Protein AF-A0A7G9S8Y4-F1 (afdb_monomer)

Nearest PDB structures (foldseek):
  5hsm-assembly1_A-2  TM=6.496E-01  e=3.254E-02  Mycobacterium tuberculosis H37Rv
  5aiq-assembly2_B  TM=4.759E-01  e=1.270E-02  Neisseria meningitidis serogroup B
  1lnw-assembly2_C  TM=5.852E-01  e=6.817E-02  Pseudomonas aeruginosa
  4qvg-assembly1_A  TM=6.442E-01  e=8.921E-02  Streptosporangium sibiricum
  2fxa-assembly3_D  TM=5.786E-01  e=2.102E+00  Bacillus subtilis

Mean predicted aligned error: 9.46 Å

Secondary structure (DSSP, 8-state):
-HHHHHTSEEEHHHHHHHHT--HHHHHHHHHHHHHTTSEEEETTEEEE--SSHHHHHHHHHHHHHHHH-HHHHHHHHHHHHTHHHHHHHHHHHTSS----

Structure (mmCIF, N/CA/C/O backbone):
data_AF-A0A7G9S8Y4-F1
#
_entry.id   AF-A0A7G9S8Y4-F1
#
loop_
_atom_site.group_PDB
_atom_site.id
_atom_site.type_symbol
_atom_site.label_atom_id
_atom_site.label_alt_id
_atom_site.label_comp_id
_atom_site.label_asym_id
_atom_site.label_entity_id
_atom_site.label_seq_id
_atom_site.pdbx_PDB_ins_code
_atom_site.Cartn_x
_atom_site.Cartn_y
_atom_site.Cartn_z
_atom_site.occupancy
_atom_site.B_iso_or_equiv
_atom_site.auth_seq_id
_atom_site.auth_comp_id
_atom_site.auth_asym_id
_atom_site.auth_atom_id
_atom_site.pdbx_PDB_model_num
ATOM 1 N N . MET A 1 1 ? -6.407 -1.390 -3.323 1.00 63.84 1 MET A N 1
ATOM 2 C CA . MET A 1 1 ? -7.172 -2.201 -4.300 1.00 63.84 1 MET A CA 1
ATOM 3 C C . MET A 1 1 ? -6.635 -2.140 -5.718 1.00 63.84 1 MET A C 1
ATOM 5 O O . MET A 1 1 ? -6.848 -3.091 -6.450 1.00 63.84 1 MET A O 1
ATOM 9 N N . THR A 1 2 ? -5.930 -1.081 -6.120 1.00 76.38 2 THR A N 1
ATOM 10 C CA . THR A 1 2 ? -5.422 -0.914 -7.492 1.00 76.38 2 THR A CA 1
ATOM 11 C C . THR A 1 2 ? -4.568 -2.089 -7.981 1.00 76.38 2 THR A C 1
ATOM 13 O O . THR A 1 2 ? -4.850 -2.607 -9.053 1.00 76.38 2 THR A O 1
ATOM 16 N N . LEU A 1 3 ? -3.615 -2.571 -7.171 1.00 81.38 3 LEU A N 1
ATOM 17 C CA . LEU A 1 3 ? -2.772 -3.731 -7.507 1.00 81.38 3 LEU A CA 1
ATOM 18 C C . LEU A 1 3 ? -3.568 -5.043 -7.596 1.00 81.38 3 LEU A C 1
ATOM 20 O O . LEU A 1 3 ? -3.488 -5.741 -8.598 1.00 81.38 3 LEU A O 1
ATOM 24 N N . LYS A 1 4 ? -4.412 -5.340 -6.597 1.00 85.19 4 LYS A N 1
ATOM 25 C CA . LYS A 1 4 ? -5.298 -6.521 -6.609 1.00 85.19 4 LYS A CA 1
ATOM 26 C C . LYS A 1 4 ? -6.233 -6.529 -7.829 1.00 85.19 4 LYS A C 1
ATOM 28 O O . LYS A 1 4 ? -6.426 -7.565 -8.447 1.00 85.19 4 LYS A O 1
ATOM 33 N N . ARG A 1 5 ? -6.792 -5.370 -8.198 1.00 81.69 5 ARG A N 1
ATOM 34 C CA . ARG A 1 5 ? -7.705 -5.218 -9.348 1.00 81.69 5 ARG A CA 1
ATOM 35 C C . 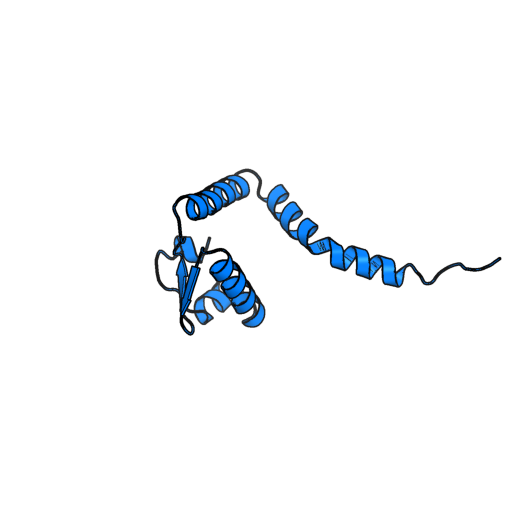ARG A 1 5 ? -6.998 -5.213 -10.698 1.00 81.69 5 ARG A C 1
ATOM 37 O O . ARG A 1 5 ? -7.642 -5.513 -11.692 1.00 81.69 5 ARG A O 1
ATOM 44 N N . ALA A 1 6 ? -5.713 -4.861 -10.743 1.00 76.62 6 ALA A N 1
ATOM 45 C CA . ALA A 1 6 ? -4.920 -4.974 -11.962 1.00 76.62 6 ALA A CA 1
ATOM 46 C C . ALA A 1 6 ? -4.726 -6.442 -12.379 1.00 76.62 6 ALA A C 1
ATOM 48 O O . ALA A 1 6 ? -4.498 -6.702 -13.553 1.00 76.62 6 ALA A O 1
ATOM 49 N N . GLY A 1 7 ? -4.843 -7.393 -11.439 1.00 71.38 7 GLY A N 1
ATOM 50 C CA . GLY A 1 7 ? -4.806 -8.830 -11.727 1.00 71.38 7 GLY A CA 1
ATOM 51 C C . GLY A 1 7 ? -3.451 -9.344 -12.227 1.00 71.38 7 GLY A C 1
ATOM 52 O O . GLY A 1 7 ? -3.375 -10.473 -12.696 1.00 71.38 7 GLY A O 1
ATOM 53 N N . GLY A 1 8 ? -2.393 -8.531 -12.137 1.00 84.06 8 GLY A N 1
ATOM 54 C CA . GLY A 1 8 ? -1.073 -8.838 -12.679 1.00 84.06 8 GLY A CA 1
ATOM 55 C C . GLY A 1 8 ? -0.027 -7.773 -12.346 1.00 84.06 8 GLY A C 1
ATOM 56 O O . GLY A 1 8 ? -0.211 -6.965 -11.432 1.00 84.06 8 GLY A O 1
ATOM 57 N N . ALA A 1 9 ? 1.074 -7.798 -13.096 1.00 90.69 9 ALA A N 1
ATOM 58 C CA . ALA A 1 9 ? 2.190 -6.866 -12.970 1.00 90.69 9 ALA A CA 1
ATOM 59 C C . ALA A 1 9 ? 1.783 -5.416 -13.267 1.00 90.69 9 ALA A C 1
ATOM 61 O O . ALA A 1 9 ? 1.095 -5.132 -14.247 1.00 90.69 9 ALA A O 1
ATOM 62 N N . CYS A 1 10 ? 2.226 -4.491 -12.418 1.00 93.19 10 CYS A N 1
ATOM 63 C CA . CYS A 1 10 ? 1.963 -3.064 -12.546 1.00 93.19 10 CYS A CA 1
ATOM 64 C C . CYS A 1 10 ? 3.258 -2.278 -12.329 1.00 93.19 10 CYS A C 1
ATOM 66 O O . CYS A 1 10 ? 3.930 -2.472 -11.316 1.00 93.19 10 CYS A O 1
ATOM 68 N N . SER A 1 11 ? 3.604 -1.389 -13.262 1.00 94.94 11 SER A N 1
ATOM 69 C CA . SER A 1 11 ? 4.802 -0.562 -13.122 1.00 94.94 11 SER A CA 1
ATOM 70 C C . SER A 1 11 ? 4.609 0.544 -12.083 1.00 94.94 11 SER A C 1
ATOM 72 O O . SER A 1 11 ? 3.499 1.050 -11.888 1.00 94.94 11 SER A O 1
ATOM 74 N N . HIS A 1 12 ? 5.694 0.974 -11.440 1.00 94.94 12 HIS A N 1
ATOM 75 C CA . HIS A 1 12 ? 5.662 2.081 -10.477 1.00 94.94 12 HIS A CA 1
ATOM 76 C C . HIS A 1 12 ? 5.164 3.372 -11.119 1.00 94.94 12 HIS A C 1
ATOM 78 O O . HIS A 1 12 ? 4.334 4.058 -10.529 1.00 94.94 12 HIS A O 1
ATOM 84 N N . ALA A 1 13 ? 5.576 3.652 -12.358 1.00 94.81 13 ALA A N 1
ATOM 85 C CA . ALA A 1 13 ? 5.083 4.794 -13.126 1.00 94.81 13 ALA A CA 1
ATOM 86 C C . ALA A 1 13 ? 3.551 4.770 -13.274 1.00 94.81 13 ALA A C 1
ATOM 88 O O . ALA A 1 13 ? 2.883 5.778 -13.047 1.00 94.81 13 ALA A O 1
ATOM 89 N N . ASN A 1 14 ? 2.974 3.600 -13.567 1.00 93.88 14 ASN A N 1
ATOM 90 C CA . ASN A 1 14 ? 1.524 3.445 -13.664 1.00 93.88 14 ASN A CA 1
ATOM 91 C C . ASN A 1 14 ? 0.835 3.650 -12.304 1.00 93.88 14 ASN A C 1
ATOM 93 O O . ASN A 1 14 ? -0.252 4.226 -12.236 1.00 93.88 14 ASN A O 1
ATOM 97 N N . LEU A 1 15 ? 1.462 3.210 -11.209 1.00 93.88 15 LEU A N 1
ATOM 98 C CA . LEU A 1 15 ? 0.954 3.442 -9.854 1.00 93.88 15 LEU A CA 1
ATOM 99 C C . LEU A 1 15 ? 0.990 4.926 -9.476 1.00 93.88 15 LEU A C 1
ATOM 101 O O . LEU A 1 15 ? -0.006 5.430 -8.962 1.00 93.88 15 LEU A O 1
ATOM 105 N N . ILE A 1 16 ? 2.090 5.622 -9.763 1.00 95.31 16 ILE A N 1
ATOM 106 C CA . ILE A 1 16 ? 2.260 7.070 -9.567 1.00 95.31 16 ILE A CA 1
ATOM 107 C C . ILE A 1 16 ? 1.144 7.827 -10.286 1.00 95.31 16 ILE A C 1
ATOM 109 O O . ILE A 1 16 ? 0.422 8.611 -9.667 1.00 95.31 16 ILE A O 1
ATOM 113 N N . GLU A 1 17 ? 0.938 7.525 -11.568 1.00 94.56 17 GLU A N 1
ATOM 114 C CA . GLU A 1 17 ? -0.078 8.172 -12.393 1.00 94.56 17 GLU A CA 1
ATOM 115 C C . GLU A 1 17 ? -1.500 7.896 -11.878 1.00 94.56 17 GLU A C 1
ATOM 117 O O . GLU A 1 17 ? -2.273 8.823 -11.619 1.00 94.56 17 GLU A O 1
ATOM 122 N N . ARG A 1 18 ? -1.853 6.622 -11.662 1.00 92.12 18 ARG A N 1
ATOM 123 C CA . ARG A 1 18 ? -3.217 6.225 -11.265 1.00 92.12 18 ARG A CA 1
ATOM 124 C C . ARG A 1 18 ? -3.587 6.664 -9.859 1.00 92.12 18 ARG A C 1
ATOM 126 O O . ARG A 1 18 ? -4.759 6.928 -9.596 1.00 92.12 18 ARG A O 1
ATOM 133 N N . LEU A 1 19 ? -2.620 6.685 -8.944 1.00 92.12 19 LEU A N 1
ATOM 134 C CA . LEU A 1 19 ? -2.839 7.106 -7.562 1.00 92.12 19 LEU A CA 1
ATOM 135 C C . LEU A 1 19 ? -2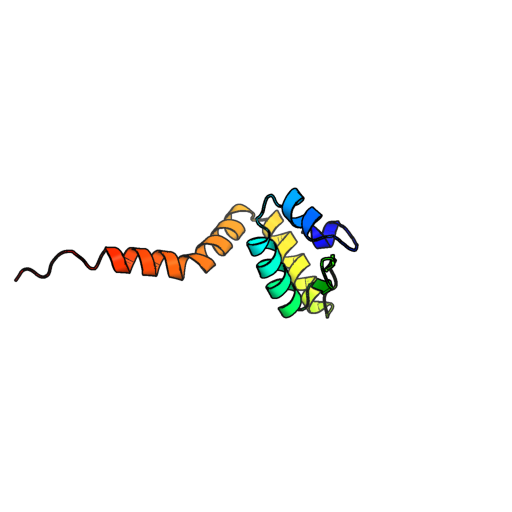.656 8.615 -7.382 1.00 92.12 19 LEU A C 1
ATOM 137 O O . LEU A 1 19 ? -3.027 9.126 -6.327 1.00 92.12 19 LEU A O 1
ATOM 141 N N . ARG A 1 20 ? -2.114 9.317 -8.390 1.00 95.25 20 ARG A N 1
ATOM 142 C CA . ARG A 1 20 ? -1.700 10.727 -8.305 1.00 95.25 20 ARG A CA 1
ATOM 143 C C . ARG A 1 20 ? -0.823 10.979 -7.074 1.00 95.25 20 ARG A C 1
ATOM 145 O O . ARG A 1 20 ? -0.999 11.963 -6.359 1.00 95.25 20 ARG A O 1
ATOM 152 N N . ALA A 1 21 ? 0.079 10.040 -6.808 1.00 91.75 21 ALA A N 1
ATOM 153 C CA . ALA A 1 21 ? 0.979 10.047 -5.662 1.00 91.75 21 ALA A CA 1
ATOM 154 C C . ALA A 1 21 ? 2.416 10.266 -6.137 1.00 91.75 21 ALA A C 1
ATOM 156 O O . ALA A 1 21 ? 2.749 9.918 -7.264 1.00 91.75 21 ALA A O 1
ATOM 157 N N . SER A 1 22 ? 3.275 10.827 -5.286 1.00 95.25 22 SER A N 1
ATOM 158 C CA . SER A 1 22 ? 4.693 10.960 -5.621 1.00 95.25 22 SER A CA 1
ATOM 159 C C . SER A 1 22 ? 5.393 9.602 -5.634 1.00 95.25 22 SER A C 1
ATOM 161 O O . SER A 1 22 ? 4.971 8.664 -4.953 1.00 95.25 22 SER A O 1
ATOM 163 N N . GLU A 1 23 ? 6.509 9.525 -6.356 1.00 94.25 23 GLU A N 1
ATOM 164 C CA . GLU A 1 23 ? 7.382 8.349 -6.387 1.00 94.25 23 GLU A CA 1
ATOM 165 C C . GLU A 1 23 ? 7.771 7.887 -4.980 1.00 94.25 23 GLU A C 1
ATOM 167 O O . GLU A 1 23 ? 7.604 6.720 -4.644 1.00 94.25 23 GLU A O 1
ATOM 172 N N . HIS A 1 24 ? 8.170 8.820 -4.111 1.00 94.25 24 HIS A N 1
ATOM 173 C CA . HIS A 1 24 ? 8.517 8.507 -2.727 1.00 94.25 24 HIS A CA 1
ATOM 174 C C . HIS A 1 24 ? 7.359 7.851 -1.956 1.00 94.25 24 HIS A C 1
ATOM 176 O O . HIS A 1 24 ? 7.561 6.869 -1.243 1.00 94.25 24 HIS A O 1
ATOM 182 N N . VAL A 1 25 ? 6.130 8.362 -2.108 1.00 93.06 25 VAL A N 1
ATOM 1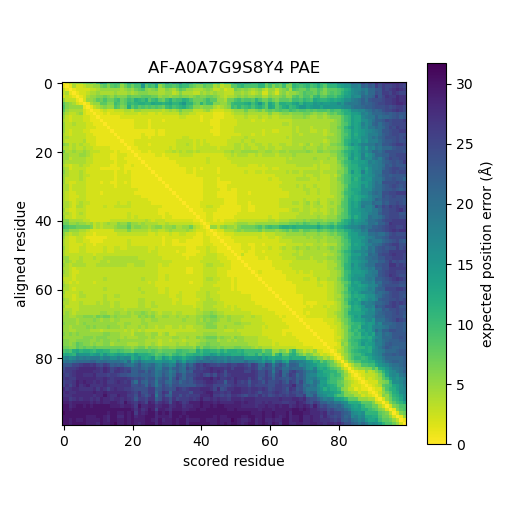83 C CA . VAL A 1 25 ? 4.947 7.786 -1.447 1.00 93.06 25 VAL A CA 1
ATOM 184 C C . VAL A 1 25 ? 4.652 6.385 -1.984 1.00 93.06 25 VAL A C 1
ATOM 186 O O . VAL A 1 25 ? 4.347 5.485 -1.200 1.00 93.06 25 VAL A O 1
ATOM 189 N N . VAL A 1 26 ? 4.765 6.181 -3.300 1.00 94.56 26 VAL A N 1
ATOM 190 C CA . VAL A 1 26 ? 4.564 4.867 -3.929 1.00 94.56 26 VAL A CA 1
ATOM 191 C C . VAL A 1 26 ? 5.630 3.871 -3.472 1.00 94.56 26 VAL A C 1
ATOM 193 O O . VAL A 1 26 ? 5.270 2.777 -3.040 1.00 94.56 26 VAL A O 1
ATOM 196 N N . GLY A 1 27 ? 6.908 4.255 -3.467 1.00 94.62 27 GLY A N 1
ATOM 197 C CA . GLY A 1 27 ? 8.014 3.410 -3.011 1.00 94.62 27 GLY A CA 1
ATOM 198 C C . GLY A 1 27 ? 7.840 2.953 -1.562 1.00 94.62 27 GLY A C 1
ATOM 199 O O . GLY A 1 27 ? 7.820 1.755 -1.286 1.00 94.62 27 GLY A O 1
ATOM 200 N N . ARG A 1 28 ? 7.570 3.885 -0.637 1.00 94.44 28 ARG A N 1
ATOM 201 C CA . ARG A 1 28 ? 7.327 3.562 0.785 1.00 94.44 28 ARG A CA 1
ATOM 202 C C . ARG A 1 28 ? 6.118 2.650 0.991 1.00 94.44 28 ARG A C 1
ATOM 204 O O . ARG A 1 28 ? 6.130 1.775 1.863 1.00 94.44 28 ARG A O 1
ATOM 211 N N . ALA A 1 29 ? 5.062 2.842 0.202 1.00 92.69 29 ALA A N 1
ATOM 212 C CA . ALA A 1 29 ? 3.895 1.972 0.246 1.00 92.69 29 ALA A CA 1
ATOM 213 C C . ALA A 1 29 ? 4.230 0.556 -0.249 1.00 92.69 29 ALA A C 1
ATOM 215 O O . ALA A 1 29 ? 3.828 -0.416 0.391 1.00 92.69 29 ALA A O 1
ATOM 216 N N . LEU A 1 30 ? 4.982 0.425 -1.345 1.00 95.31 30 LEU A N 1
ATOM 217 C CA . LEU A 1 30 ? 5.404 -0.867 -1.889 1.00 95.31 30 LEU A CA 1
ATOM 218 C C . LEU A 1 30 ? 6.358 -1.608 -0.948 1.00 95.31 30 LEU A C 1
ATOM 220 O O . LEU A 1 30 ? 6.164 -2.802 -0.737 1.00 95.31 30 LEU A O 1
ATOM 224 N N . GLU A 1 31 ? 7.306 -0.917 -0.312 1.00 95.19 31 GLU A N 1
ATOM 225 C CA . GLU A 1 31 ? 8.153 -1.480 0.751 1.00 95.19 31 GLU A CA 1
ATOM 226 C C . GLU A 1 31 ? 7.302 -2.066 1.884 1.00 95.19 31 GLU A C 1
ATOM 228 O O . GLU A 1 31 ? 7.461 -3.226 2.261 1.00 95.19 31 GLU A O 1
ATOM 233 N N . SER A 1 32 ? 6.341 -1.283 2.387 1.00 93.94 32 SER A N 1
ATOM 234 C CA . SER A 1 32 ? 5.471 -1.696 3.494 1.00 93.94 32 SER A CA 1
ATOM 235 C C . SER A 1 32 ? 4.592 -2.893 3.117 1.00 93.94 32 SER A C 1
ATOM 237 O O . SER A 1 32 ? 4.420 -3.821 3.906 1.00 93.94 32 SER A O 1
ATOM 239 N N . LEU A 1 33 ? 4.042 -2.898 1.900 1.00 94.25 33 LEU A N 1
ATOM 240 C CA . LEU A 1 33 ? 3.220 -3.999 1.394 1.00 94.25 33 LEU A CA 1
ATOM 241 C C . LEU A 1 33 ? 4.047 -5.261 1.124 1.00 94.25 33 LEU A C 1
ATOM 243 O O . LEU A 1 33 ? 3.551 -6.365 1.343 1.00 94.25 33 LEU A O 1
ATOM 247 N N . THR A 1 34 ? 5.297 -5.110 0.689 1.00 95.81 34 THR A N 1
ATOM 248 C CA . THR A 1 34 ? 6.230 -6.227 0.496 1.00 95.81 34 THR A CA 1
ATOM 249 C C . THR A 1 34 ? 6.605 -6.841 1.842 1.00 95.81 34 THR A C 1
ATOM 251 O O . THR A 1 34 ? 6.480 -8.050 2.020 1.00 95.81 34 THR A O 1
ATOM 254 N N . ALA A 1 35 ? 6.948 -6.015 2.836 1.00 95.75 35 ALA A N 1
ATOM 255 C CA . ALA A 1 35 ? 7.233 -6.465 4.199 1.00 95.75 35 ALA A CA 1
ATOM 256 C C . ALA A 1 35 ? 6.026 -7.156 4.862 1.00 95.75 35 ALA A C 1
ATOM 258 O O . ALA A 1 35 ? 6.188 -8.125 5.600 1.00 95.75 35 ALA A O 1
ATOM 259 N N . ALA A 1 36 ? 4.805 -6.704 4.561 1.00 94.00 36 ALA A N 1
ATOM 260 C CA . ALA A 1 36 ? 3.568 -7.349 5.003 1.00 94.00 36 ALA A CA 1
ATOM 261 C C . ALA A 1 36 ? 3.234 -8.648 4.238 1.00 94.00 36 ALA A C 1
ATOM 263 O O . ALA A 1 36 ? 2.226 -9.293 4.535 1.00 94.00 36 ALA A O 1
ATOM 264 N N . GLY A 1 37 ? 4.038 -9.027 3.239 1.00 95.88 37 GLY A N 1
ATOM 265 C CA . GLY A 1 37 ? 3.824 -10.214 2.417 1.00 95.88 37 GLY A CA 1
ATOM 266 C C . GLY A 1 37 ? 2.614 -10.104 1.492 1.00 95.88 37 GLY A C 1
ATOM 267 O O . GLY A 1 37 ? 1.960 -11.107 1.239 1.00 95.88 37 GLY A O 1
ATOM 268 N N . LEU A 1 38 ? 2.260 -8.902 1.034 1.00 94.88 38 LEU A N 1
ATOM 269 C CA . LEU A 1 38 ? 1.104 -8.660 0.159 1.00 9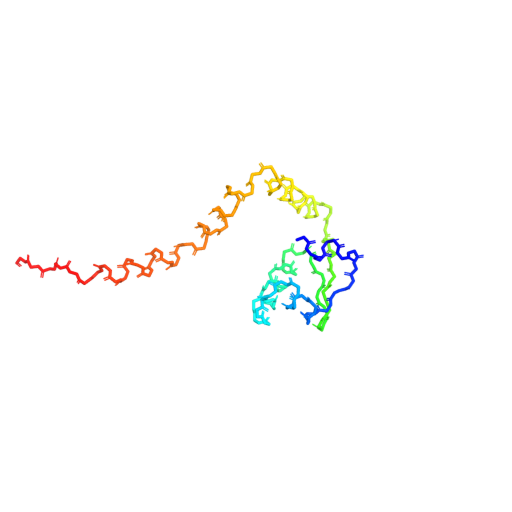4.88 38 LEU A CA 1
ATOM 270 C C . LEU A 1 38 ? 1.473 -8.457 -1.307 1.00 94.88 38 LEU A C 1
ATOM 272 O O . LEU A 1 38 ? 0.637 -8.649 -2.194 1.00 94.88 38 LEU A O 1
ATOM 276 N N . VAL A 1 39 ? 2.693 -8.003 -1.553 1.00 95.81 39 VAL A N 1
ATOM 277 C CA . VAL A 1 39 ? 3.178 -7.607 -2.868 1.00 95.81 39 VAL A CA 1
ATOM 278 C C . VAL A 1 39 ? 4.553 -8.222 -3.077 1.00 95.81 39 VAL A C 1
ATOM 280 O O . VAL A 1 39 ? 5.374 -8.222 -2.167 1.00 95.81 39 VAL A O 1
ATOM 283 N N . SER A 1 40 ? 4.793 -8.723 -4.285 1.00 94.88 40 SER A N 1
ATOM 284 C CA . SER A 1 40 ? 6.144 -8.928 -4.796 1.00 94.88 40 SER A CA 1
ATOM 285 C C . SER A 1 40 ? 6.530 -7.682 -5.573 1.00 94.88 40 SER A C 1
ATOM 287 O O . SER A 1 40 ? 5.809 -7.294 -6.493 1.00 94.88 40 SER A O 1
ATOM 289 N N . ASN A 1 41 ? 7.630 -7.045 -5.192 1.00 94.44 41 ASN A N 1
ATOM 290 C CA . ASN A 1 41 ? 8.150 -5.869 -5.871 1.00 94.44 41 ASN A CA 1
ATOM 291 C C . ASN A 1 41 ? 9.547 -6.189 -6.404 1.00 94.44 41 ASN A C 1
ATOM 293 O O . ASN A 1 41 ? 10.445 -6.450 -5.606 1.00 94.44 41 ASN A O 1
ATOM 297 N N . ASP A 1 42 ? 9.703 -6.196 -7.724 1.00 91.50 42 ASP A N 1
ATOM 298 C CA . ASP A 1 42 ? 10.979 -6.436 -8.398 1.00 91.50 42 ASP A CA 1
ATOM 299 C C . ASP A 1 42 ? 11.272 -5.297 -9.374 1.00 91.50 42 ASP A C 1
ATOM 301 O O . ASP A 1 42 ? 10.416 -4.945 -10.192 1.00 91.50 42 ASP A O 1
ATOM 305 N N . LEU A 1 43 ? 12.469 -4.715 -9.262 1.00 88.06 43 LEU A N 1
ATOM 306 C CA . LEU A 1 43 ? 12.862 -3.480 -9.945 1.00 88.06 43 LEU A CA 1
ATOM 307 C C . LEU A 1 43 ? 11.736 -2.425 -9.834 1.00 88.06 43 LEU A C 1
ATOM 309 O O . LEU A 1 43 ? 11.393 -2.000 -8.730 1.00 88.06 43 LEU A O 1
ATOM 313 N N . ASP A 1 44 ? 11.103 -2.087 -10.959 1.00 91.50 44 ASP A N 1
ATOM 314 C CA . ASP A 1 44 ? 10.027 -1.093 -11.057 1.00 91.50 44 ASP A CA 1
ATOM 315 C C . ASP A 1 44 ? 8.638 -1.716 -11.262 1.00 91.50 44 ASP A C 1
ATOM 317 O O . ASP A 1 44 ? 7.703 -1.052 -11.724 1.00 91.50 44 ASP A O 1
ATOM 321 N N . THR A 1 45 ? 8.487 -3.008 -10.964 1.00 94.06 45 THR A N 1
ATOM 322 C CA . THR A 1 45 ? 7.256 -3.768 -11.188 1.00 94.06 45 THR A CA 1
ATOM 323 C C . THR A 1 45 ? 6.741 -4.387 -9.896 1.00 94.06 45 THR A C 1
ATOM 325 O O . THR A 1 45 ? 7.392 -5.210 -9.257 1.00 94.06 45 THR A O 1
ATOM 328 N N . ALA A 1 46 ? 5.506 -4.037 -9.550 1.00 95.25 46 ALA A N 1
ATOM 329 C CA . ALA A 1 46 ? 4.795 -4.570 -8.401 1.00 95.25 46 ALA A CA 1
ATOM 330 C C . ALA A 1 46 ? 3.689 -5.538 -8.838 1.00 95.25 46 ALA A C 1
ATOM 332 O O . ALA A 1 46 ? 2.891 -5.244 -9.732 1.00 95.25 46 ALA A O 1
ATOM 333 N N . VAL A 1 47 ? 3.596 -6.678 -8.158 1.00 95.44 47 VAL A N 1
ATOM 334 C CA . VAL A 1 47 ? 2.564 -7.702 -8.361 1.00 95.44 47 VAL A CA 1
ATOM 335 C C . VAL A 1 47 ? 1.872 -7.968 -7.031 1.00 95.44 47 VAL A C 1
ATOM 337 O O . VAL A 1 47 ? 2.527 -8.227 -6.023 1.00 95.44 47 VAL A O 1
ATOM 340 N N . TYR A 1 48 ? 0.538 -7.935 -7.010 1.00 95.12 48 TYR A N 1
ATOM 341 C CA . TYR A 1 48 ? -0.211 -8.395 -5.841 1.00 95.12 48 TYR A CA 1
ATOM 342 C C . TYR A 1 48 ? -0.084 -9.915 -5.713 1.00 95.12 48 TYR A C 1
ATOM 344 O O . TYR A 1 48 ? -0.619 -10.655 -6.535 1.00 95.12 48 TYR A O 1
ATOM 352 N N . MET A 1 49 ? 0.623 -10.367 -4.681 1.00 94.88 49 MET A N 1
ATOM 353 C CA . MET A 1 49 ? 0.913 -11.778 -4.449 1.00 94.88 49 MET A CA 1
ATOM 354 C C . MET A 1 49 ? 1.011 -12.024 -2.939 1.00 94.88 49 MET A C 1
ATOM 356 O O . MET A 1 49 ? 2.104 -11.974 -2.375 1.00 94.88 49 MET A O 1
ATOM 360 N N . PRO A 1 50 ? -0.130 -12.236 -2.255 1.00 95.75 50 PRO A N 1
ATOM 361 C CA . PRO A 1 50 ? -0.133 -12.548 -0.835 1.00 95.75 50 PRO A CA 1
ATOM 362 C C . PRO A 1 50 ? 0.684 -13.806 -0.534 1.00 95.75 50 PRO A C 1
ATOM 364 O O . PRO A 1 50 ? 0.473 -14.847 -1.153 1.00 95.75 50 PRO A O 1
ATOM 367 N N . SER A 1 51 ? 1.553 -13.735 0.469 1.00 96.62 51 SER A N 1
ATOM 368 C CA . SER A 1 51 ? 2.416 -14.839 0.904 1.00 96.62 51 SER A CA 1
ATOM 369 C C . SER A 1 51 ? 1.637 -16.008 1.511 1.00 96.62 51 SER A C 1
ATOM 371 O O . SER A 1 51 ? 2.142 -17.123 1.603 1.00 96.62 51 SER A O 1
ATOM 373 N N . SER A 1 52 ? 0.392 -15.769 1.934 1.00 96.69 52 SER A N 1
ATOM 374 C CA . SER A 1 52 ? -0.513 -16.806 2.418 1.00 96.69 52 SER A CA 1
ATOM 375 C C . SER A 1 52 ? -1.978 -16.445 2.190 1.00 96.69 52 SER A C 1
ATOM 377 O O . SER A 1 52 ? -2.356 -15.276 2.065 1.00 96.69 52 SER A O 1
ATOM 379 N N . ARG A 1 53 ? -2.842 -17.466 2.238 1.00 95.31 53 ARG A N 1
ATOM 380 C CA . ARG A 1 53 ? -4.299 -17.290 2.176 1.00 95.31 53 ARG A CA 1
ATOM 381 C C . ARG A 1 53 ? -4.830 -16.412 3.312 1.00 95.31 53 ARG A C 1
ATOM 383 O O . ARG A 1 53 ? -5.752 -15.635 3.095 1.00 95.31 53 ARG A O 1
ATOM 390 N N . ALA A 1 54 ? -4.254 -16.524 4.509 1.00 94.88 54 ALA A N 1
ATOM 391 C CA . ALA A 1 54 ? -4.653 -15.717 5.660 1.00 94.88 54 ALA A CA 1
ATOM 392 C C . ALA A 1 54 ? -4.347 -14.227 5.440 1.00 94.88 54 ALA A C 1
ATOM 394 O O . ALA A 1 54 ? -5.190 -13.377 5.719 1.00 94.88 54 ALA A O 1
ATOM 395 N N . VAL A 1 55 ? -3.174 -13.925 4.878 1.00 93.88 55 VAL A N 1
ATOM 396 C CA . VAL A 1 55 ? -2.766 -12.560 4.523 1.00 93.88 55 VAL A CA 1
ATOM 397 C C . VAL A 1 55 ? -3.667 -11.989 3.419 1.00 93.88 55 VAL A C 1
ATOM 399 O O . VAL A 1 55 ? -4.145 -10.862 3.542 1.00 93.88 55 VAL A O 1
ATOM 402 N N . GLY A 1 56 ? -3.999 -12.788 2.399 1.00 94.31 56 GLY A N 1
ATOM 403 C CA . GLY A 1 56 ? -4.987 -12.414 1.379 1.00 94.31 56 GLY A CA 1
ATOM 404 C C . GLY A 1 56 ? -6.372 -12.119 1.971 1.00 94.31 56 GLY A C 1
ATOM 405 O O . GLY A 1 56 ? -6.938 -11.057 1.720 1.00 94.31 56 GLY A O 1
ATOM 406 N N . ALA A 1 57 ? -6.868 -12.989 2.857 1.00 95.00 57 ALA A N 1
ATOM 407 C CA . ALA A 1 57 ? -8.166 -12.817 3.511 1.00 95.00 57 ALA A CA 1
ATOM 408 C C . ALA A 1 57 ? -8.249 -11.534 4.361 1.00 95.00 57 ALA A C 1
ATOM 410 O O . ALA A 1 57 ? -9.324 -10.953 4.508 1.00 95.00 57 ALA A O 1
ATOM 411 N N . SER A 1 58 ? -7.131 -11.060 4.919 1.00 92.44 58 SER A N 1
ATOM 412 C CA . SER A 1 58 ? -7.085 -9.766 5.611 1.00 92.44 58 SER A CA 1
ATOM 413 C C . SER A 1 58 ? -7.348 -8.592 4.664 1.00 92.44 58 SER A C 1
ATOM 415 O O . SER A 1 58 ? -8.043 -7.651 5.044 1.00 92.44 58 SER A O 1
ATOM 417 N N . VAL A 1 59 ? -6.861 -8.655 3.420 1.00 93.56 59 VAL A N 1
ATOM 418 C CA . VAL A 1 59 ? -7.161 -7.647 2.387 1.00 93.56 59 VAL A CA 1
ATOM 419 C C . VAL A 1 59 ? -8.626 -7.692 1.980 1.00 93.56 59 VAL A C 1
ATOM 421 O O . VAL A 1 59 ? -9.234 -6.636 1.820 1.00 93.56 59 VAL A O 1
ATOM 424 N N . ASP A 1 60 ? -9.198 -8.888 1.845 1.00 94.44 60 ASP A N 1
ATOM 425 C CA . ASP A 1 60 ? -10.612 -9.058 1.499 1.00 94.44 60 ASP A CA 1
ATOM 426 C C . ASP A 1 60 ? -11.518 -8.448 2.573 1.00 94.44 60 ASP A C 1
ATOM 428 O O . ASP A 1 60 ? -12.352 -7.595 2.274 1.00 94.44 60 ASP A O 1
ATOM 432 N N . ARG A 1 61 ? -11.268 -8.767 3.848 1.00 93.56 61 ARG A N 1
ATOM 433 C CA . ARG A 1 61 ? -11.999 -8.166 4.976 1.00 93.56 61 ARG A CA 1
ATOM 434 C C . ARG A 1 61 ? -11.817 -6.652 5.048 1.00 93.56 61 ARG A C 1
ATOM 436 O O . ARG A 1 61 ? -12.763 -5.932 5.364 1.00 93.56 61 ARG A O 1
ATOM 443 N N . ALA A 1 62 ? -10.613 -6.153 4.765 1.00 91.06 62 ALA A N 1
ATOM 444 C CA . ALA A 1 62 ? -10.365 -4.717 4.702 1.00 91.06 62 ALA A CA 1
ATOM 445 C C . ALA A 1 62 ? -11.156 -4.054 3.558 1.00 91.06 62 ALA A C 1
ATOM 447 O O . ALA A 1 62 ? -11.681 -2.955 3.747 1.00 91.06 62 ALA A O 1
ATOM 448 N N . GLU A 1 63 ? -11.295 -4.715 2.401 1.00 92.69 63 GLU A N 1
ATOM 449 C CA . GLU A 1 63 ? -12.138 -4.254 1.289 1.00 92.69 63 GLU A CA 1
ATOM 450 C C . GLU A 1 63 ? -13.604 -4.162 1.699 1.00 92.69 63 GLU A C 1
ATOM 452 O O . GLU A 1 63 ? -14.219 -3.107 1.547 1.00 92.69 63 GLU A O 1
ATOM 457 N N . GLU A 1 64 ? -14.141 -5.246 2.259 1.00 94.31 64 GLU A N 1
ATOM 458 C CA . GLU A 1 64 ? -15.525 -5.329 2.726 1.00 94.31 64 GLU A CA 1
ATOM 459 C C . GLU A 1 64 ? -15.821 -4.243 3.762 1.00 94.31 64 GLU A C 1
ATOM 461 O O . GLU A 1 64 ? -16.849 -3.564 3.703 1.00 94.31 64 GLU A O 1
ATOM 466 N N . LEU A 1 65 ? -14.901 -4.027 4.705 1.00 93.00 65 LEU A N 1
ATOM 467 C CA . LEU A 1 65 ? -15.052 -2.992 5.717 1.00 93.00 65 LEU A CA 1
ATOM 468 C C . LEU A 1 65 ? -15.030 -1.587 5.101 1.00 93.00 65 LEU A C 1
ATOM 470 O O . LEU A 1 65 ? -15.848 -0.747 5.482 1.00 93.00 65 LEU A O 1
ATOM 474 N N . TYR A 1 66 ? -14.140 -1.331 4.137 1.00 90.38 66 TYR A N 1
ATOM 475 C CA . TYR A 1 66 ? -14.072 -0.048 3.433 1.00 90.38 66 TYR A CA 1
ATOM 476 C C . TYR A 1 66 ? -15.335 0.212 2.603 1.00 90.38 66 TYR A C 1
ATOM 478 O O . TYR A 1 66 ? -15.819 1.341 2.576 1.00 90.38 66 TYR A O 1
ATOM 486 N N . GLN A 1 67 ? -15.905 -0.821 1.974 1.00 93.75 67 GLN A N 1
ATOM 487 C CA . GLN A 1 67 ? -17.170 -0.725 1.241 1.00 93.75 67 GLN A CA 1
ATOM 488 C C . GLN A 1 67 ? -18.346 -0.423 2.177 1.00 93.75 67 GLN A C 1
ATOM 490 O O . GLN A 1 67 ? -19.163 0.447 1.885 1.00 93.75 67 GLN A O 1
ATOM 495 N N . ARG A 1 68 ? -18.418 -1.100 3.330 1.00 96.19 68 ARG A N 1
ATOM 496 C CA . ARG A 1 68 ? -19.518 -0.934 4.294 1.00 96.19 68 ARG A CA 1
ATOM 497 C C . ARG A 1 68 ? -19.435 0.368 5.088 1.00 96.19 68 ARG A C 1
ATOM 499 O O . ARG A 1 68 ? -20.467 0.922 5.458 1.00 96.19 68 ARG A O 1
ATOM 506 N N . LYS A 1 69 ? -18.227 0.827 5.429 1.00 94.88 69 LYS A N 1
ATOM 507 C CA . LYS A 1 69 ? -18.002 1.956 6.351 1.00 94.88 69 LYS A CA 1
ATOM 508 C C . LYS A 1 69 ? -16.873 2.891 5.879 1.00 94.88 69 LYS A C 1
ATOM 510 O O . LYS A 1 69 ? -15.944 3.156 6.649 1.00 94.88 69 LYS A O 1
ATOM 515 N N . PRO A 1 70 ? -16.947 3.471 4.668 1.00 92.06 70 PRO A N 1
ATOM 516 C CA . PRO A 1 70 ? -15.829 4.201 4.059 1.00 92.06 70 PRO A CA 1
ATOM 517 C C . PRO A 1 70 ? -15.334 5.380 4.908 1.00 92.06 70 PRO A C 1
ATOM 519 O O . PRO A 1 70 ? -14.133 5.541 5.116 1.00 92.06 70 PRO A O 1
ATOM 522 N N . ASN A 1 71 ? -16.248 6.182 5.465 1.00 93.88 71 ASN A N 1
ATOM 523 C CA . ASN A 1 71 ? -15.878 7.340 6.286 1.00 93.88 71 ASN A CA 1
ATOM 524 C C . ASN A 1 71 ? -15.231 6.936 7.617 1.00 93.88 71 ASN A C 1
ATOM 526 O O . ASN A 1 71 ? -14.277 7.576 8.051 1.00 93.88 71 ASN A O 1
ATOM 530 N N . ALA A 1 72 ? -15.720 5.871 8.258 1.00 91.06 72 ALA A N 1
ATOM 531 C CA . ALA A 1 72 ? -15.139 5.391 9.509 1.00 91.06 72 ALA A CA 1
ATOM 532 C C . ALA A 1 72 ? -13.722 4.850 9.288 1.00 91.06 72 ALA A C 1
ATOM 534 O O . ALA A 1 72 ? -12.825 5.170 10.063 1.00 91.06 72 ALA A O 1
ATOM 535 N N . VAL A 1 73 ? -13.504 4.104 8.200 1.00 90.75 73 VAL A N 1
ATOM 536 C CA . VAL A 1 73 ? -12.179 3.571 7.861 1.00 90.75 73 VAL A CA 1
ATOM 537 C C . VAL A 1 73 ? -11.197 4.691 7.512 1.00 90.75 73 VAL A C 1
ATOM 539 O O . VAL A 1 73 ? -10.085 4.695 8.027 1.00 90.75 73 VAL A O 1
ATOM 542 N N . ARG A 1 74 ? -11.601 5.693 6.716 1.00 88.50 74 ARG A N 1
ATOM 543 C CA . ARG A 1 74 ? -10.748 6.865 6.426 1.00 88.50 74 ARG A CA 1
ATOM 544 C C . ARG A 1 74 ? -10.324 7.599 7.697 1.00 88.50 74 ARG A C 1
ATOM 546 O O . ARG A 1 74 ? -9.150 7.925 7.840 1.00 88.50 74 ARG A O 1
ATOM 553 N N . ARG A 1 75 ? -11.257 7.823 8.631 1.00 87.81 75 ARG A N 1
ATOM 554 C CA . ARG A 1 75 ? -10.937 8.438 9.929 1.00 87.81 75 ARG A CA 1
ATOM 555 C C . ARG A 1 75 ? -9.979 7.585 10.751 1.00 87.81 75 ARG A C 1
ATOM 557 O O . ARG A 1 75 ? -9.077 8.145 11.355 1.00 87.81 75 ARG A O 1
ATOM 564 N N . ALA A 1 76 ? -10.151 6.264 10.759 1.00 85.12 76 ALA A N 1
ATOM 565 C CA . ALA A 1 76 ? -9.243 5.362 11.463 1.00 85.12 76 ALA A CA 1
ATOM 566 C C . ALA A 1 76 ? -7.815 5.430 10.896 1.00 85.12 76 ALA A C 1
ATOM 568 O O . ALA A 1 76 ? -6.863 5.498 11.664 1.00 85.12 76 ALA A O 1
ATOM 569 N N . ILE A 1 77 ? -7.668 5.489 9.567 1.00 81.44 77 ILE A N 1
ATOM 570 C CA . ILE A 1 77 ? -6.364 5.652 8.906 1.00 81.44 77 ILE A CA 1
ATOM 571 C C . ILE A 1 77 ? -5.720 6.985 9.308 1.00 81.44 77 ILE A C 1
ATOM 573 O O . ILE A 1 77 ? -4.584 7.001 9.764 1.00 81.44 77 ILE A O 1
ATOM 577 N N . ILE A 1 78 ? -6.449 8.100 9.194 1.00 82.38 78 ILE A N 1
ATOM 578 C CA . ILE A 1 78 ? -5.921 9.429 9.554 1.00 82.38 78 ILE A CA 1
ATOM 579 C C . ILE A 1 78 ? -5.559 9.487 11.046 1.00 82.38 78 ILE A C 1
ATOM 581 O O . ILE A 1 78 ? -4.485 9.969 11.397 1.00 82.38 78 ILE A O 1
ATOM 585 N N . GLY A 1 79 ? -6.423 8.956 11.916 1.00 76.12 79 GLY A N 1
ATOM 586 C CA . GLY A 1 79 ? -6.204 8.916 13.363 1.00 76.12 79 GLY A CA 1
ATOM 587 C C . GLY A 1 79 ? -5.005 8.059 13.777 1.00 76.12 79 GLY A C 1
ATOM 588 O O . GLY A 1 79 ? -4.297 8.408 14.714 1.00 76.12 79 GLY A O 1
ATOM 589 N N . ALA A 1 80 ? -4.709 6.980 13.048 1.00 68.81 80 ALA A N 1
ATOM 590 C CA . ALA A 1 80 ? -3.505 6.183 13.284 1.00 68.81 80 ALA A CA 1
ATOM 591 C C . ALA A 1 80 ? -2.209 6.967 12.99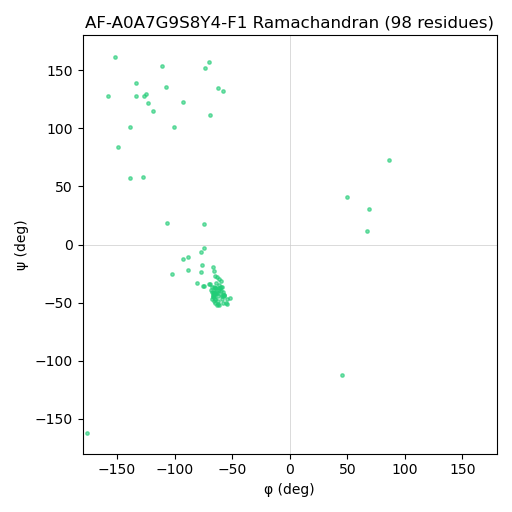4 1.00 68.81 80 ALA A C 1
ATOM 593 O O . ALA A 1 80 ? -1.174 6.695 13.598 1.00 68.81 80 ALA A O 1
ATOM 594 N N . HIS A 1 81 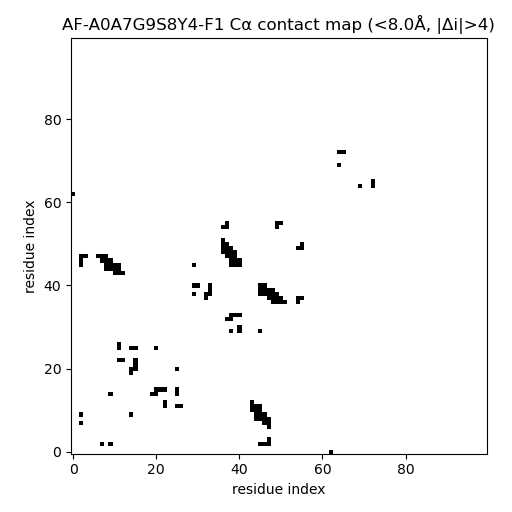? -2.265 7.965 12.104 1.00 61.00 81 HIS A N 1
ATOM 595 C CA . HIS A 1 81 ? -1.130 8.823 11.758 1.00 61.00 81 HIS A CA 1
ATOM 596 C C . HIS A 1 81 ? -1.053 10.118 12.587 1.00 61.00 81 HIS A C 1
ATOM 598 O O . HIS A 1 81 ? -0.022 10.787 12.562 1.00 61.00 81 HIS A O 1
ATOM 604 N N . SER A 1 82 ? -2.096 10.487 13.343 1.00 56.19 82 SER A N 1
ATOM 605 C CA . SER A 1 82 ? -2.139 11.765 14.069 1.00 56.19 82 SER A CA 1
ATOM 606 C C . SER A 1 82 ? -1.318 11.809 15.358 1.00 56.19 82 SER A C 1
ATOM 608 O O . SER A 1 82 ? -1.185 12.891 15.919 1.00 56.19 82 SER A O 1
ATOM 610 N N . ASN A 1 83 ? -0.726 10.703 15.824 1.00 54.94 83 ASN A N 1
ATOM 611 C CA . ASN A 1 83 ? 0.130 10.738 17.020 1.00 54.94 83 ASN A CA 1
ATOM 612 C C . ASN A 1 83 ? 1.331 11.690 16.860 1.00 54.94 83 ASN A C 1
ATOM 614 O O . ASN A 1 83 ? 1.736 12.319 17.831 1.00 54.94 83 ASN A O 1
ATOM 618 N N . SER A 1 84 ? 1.863 11.866 15.645 1.00 57.62 84 SER A N 1
ATOM 619 C CA . SER A 1 84 ? 2.931 12.842 15.382 1.00 57.62 84 SER A CA 1
ATOM 620 C C . SER A 1 84 ? 2.416 14.276 15.227 1.00 57.62 84 SER A C 1
ATOM 622 O O . SER A 1 84 ? 3.103 15.206 15.632 1.00 57.62 84 SER A O 1
ATOM 624 N N . LEU A 1 85 ? 1.208 14.477 14.686 1.00 57.12 85 LEU A N 1
ATOM 625 C CA . LEU A 1 85 ? 0.606 15.807 14.529 1.00 57.12 85 LEU A CA 1
ATOM 626 C C . LEU A 1 85 ? 0.091 16.364 15.864 1.00 57.12 85 LEU A C 1
ATOM 628 O O . LEU A 1 85 ? 0.205 17.560 16.109 1.00 57.12 85 LEU A O 1
ATOM 632 N N . ALA A 1 86 ? -0.431 15.496 16.734 1.00 58.84 86 ALA A N 1
ATOM 633 C CA . ALA A 1 86 ? -0.762 15.832 18.114 1.00 58.84 86 ALA A CA 1
ATOM 634 C C . ALA A 1 86 ? 0.508 16.187 18.905 1.00 58.84 86 ALA A C 1
ATOM 636 O O . ALA A 1 86 ? 0.558 17.256 19.501 1.00 58.84 86 ALA A O 1
ATOM 637 N N . ALA A 1 87 ? 1.571 15.375 18.803 1.00 54.88 87 ALA A N 1
ATOM 638 C CA . ALA A 1 87 ? 2.866 15.674 19.424 1.00 54.88 87 ALA A CA 1
ATOM 639 C C . ALA A 1 87 ? 3.508 16.970 18.886 1.00 54.88 87 ALA A C 1
ATOM 641 O O . ALA A 1 87 ? 4.088 17.739 19.648 1.00 54.88 87 ALA A O 1
ATOM 642 N N . PHE A 1 88 ? 3.373 17.248 17.585 1.00 56.69 88 PHE A N 1
ATOM 643 C CA . PHE A 1 88 ? 3.797 18.511 16.980 1.00 56.69 88 PHE A CA 1
ATOM 644 C C . PHE A 1 88 ? 2.980 19.683 17.532 1.00 56.69 88 PHE A C 1
ATOM 646 O O . PHE A 1 88 ? 3.560 20.654 17.998 1.00 56.69 88 PHE A O 1
ATOM 653 N N . ALA A 1 89 ? 1.647 19.593 17.547 1.00 65.19 89 ALA A N 1
ATOM 654 C CA . ALA A 1 89 ? 0.785 20.645 18.087 1.00 65.19 89 ALA A CA 1
ATOM 655 C C . ALA A 1 89 ? 1.055 20.927 19.578 1.00 65.19 89 ALA A C 1
ATOM 657 O O . ALA A 1 89 ? 1.038 22.089 19.985 1.00 65.19 89 ALA A O 1
ATOM 658 N N . ASP A 1 90 ? 1.355 19.899 20.373 1.00 58.44 90 ASP A N 1
ATOM 659 C CA . ASP A 1 90 ? 1.741 20.048 21.779 1.00 58.44 90 ASP A CA 1
ATOM 660 C C . ASP A 1 90 ? 3.110 20.731 21.939 1.00 58.44 90 ASP A C 1
ATOM 662 O O . ASP A 1 90 ? 3.261 21.594 22.804 1.00 58.44 90 ASP A O 1
ATOM 666 N N . ALA A 1 91 ? 4.074 20.465 21.049 1.00 57.34 91 ALA A N 1
ATOM 667 C CA . ALA A 1 91 ? 5.377 21.139 21.058 1.00 57.34 91 ALA A CA 1
ATOM 668 C C . ALA A 1 91 ? 5.285 22.661 20.805 1.00 57.34 91 ALA A C 1
ATOM 670 O O . ALA A 1 91 ? 6.121 23.413 21.305 1.00 57.34 91 ALA A O 1
ATOM 671 N N . PHE A 1 92 ? 4.262 23.139 20.082 1.00 61.09 92 PHE A N 1
ATOM 672 C CA . PHE A 1 92 ? 4.018 24.581 19.886 1.00 61.09 92 PHE A CA 1
ATOM 673 C C . PHE A 1 92 ? 3.139 25.213 20.969 1.00 61.09 92 PHE A C 1
ATOM 675 O O . PHE A 1 92 ? 3.209 26.426 21.170 1.00 61.09 92 PHE A O 1
ATOM 682 N N . LYS A 1 93 ? 2.333 24.425 21.691 1.00 57.88 93 LYS A N 1
ATOM 683 C CA . LYS A 1 93 ? 1.557 24.914 22.844 1.00 57.88 93 LYS A CA 1
ATOM 684 C C . LYS A 1 93 ? 2.411 25.117 24.096 1.00 57.88 93 LYS A C 1
ATOM 686 O O . LYS A 1 93 ? 2.015 25.882 24.966 1.00 57.88 93 LYS A O 1
ATOM 691 N N . LEU A 1 94 ? 3.607 24.528 24.151 1.00 49.97 94 LEU A N 1
ATOM 692 C CA . LEU A 1 94 ? 4.556 24.634 25.269 1.00 49.97 94 LEU A CA 1
ATOM 693 C C . LEU A 1 94 ? 5.288 25.991 25.363 1.00 49.97 94 LEU A C 1
ATOM 695 O O . LEU A 1 94 ? 6.305 26.113 26.038 1.00 49.97 94 LEU A O 1
ATOM 699 N N . ARG A 1 95 ? 4.779 27.037 24.697 1.00 53.19 95 ARG A N 1
ATOM 700 C CA . ARG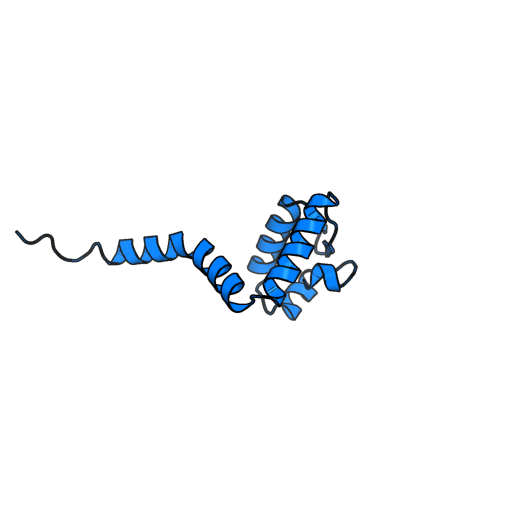 A 1 95 ? 5.267 28.412 24.851 1.00 53.19 95 ARG A CA 1
ATOM 701 C C . ARG A 1 95 ? 4.135 29.386 25.171 1.00 53.19 95 ARG A C 1
ATOM 703 O O . ARG A 1 95 ? 3.943 30.363 24.452 1.00 53.19 95 ARG A O 1
ATOM 710 N N . LYS A 1 96 ? 3.403 29.144 26.262 1.00 51.25 96 LYS A N 1
ATOM 711 C CA . LYS A 1 96 ? 2.795 30.233 27.040 1.00 51.25 96 LYS A CA 1
ATOM 712 C C . LYS A 1 96 ? 2.495 29.811 28.485 1.00 51.25 96 LYS A C 1
ATOM 714 O O . LYS A 1 96 ? 1.760 28.852 28.683 1.00 51.25 96 LYS A O 1
ATOM 719 N N . ALA A 1 97 ? 3.000 30.641 29.404 1.00 49.97 97 ALA A N 1
ATOM 720 C CA . ALA A 1 97 ? 2.741 30.733 30.845 1.00 49.97 97 ALA A CA 1
ATOM 721 C C . ALA A 1 97 ? 3.574 29.827 31.775 1.00 49.97 97 ALA A C 1
ATOM 723 O O . ALA A 1 97 ? 3.036 28.905 32.372 1.00 49.97 97 ALA A O 1
ATOM 724 N N . ASP A 1 98 ? 4.858 30.167 31.939 1.00 49.28 98 ASP A N 1
ATOM 725 C CA . ASP A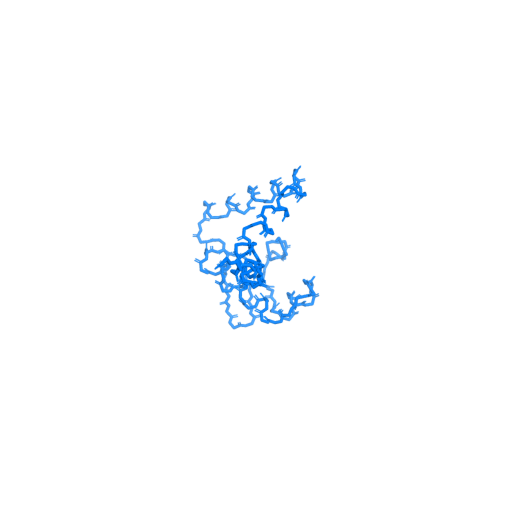 1 98 ? 5.410 30.315 33.293 1.00 49.28 98 ASP A CA 1
ATOM 726 C C . ASP A 1 98 ? 5.426 31.827 33.569 1.00 49.28 98 ASP A C 1
ATOM 728 O O . ASP A 1 98 ? 6.243 32.552 33.003 1.00 49.28 98 ASP A O 1
ATOM 732 N N . ASP A 1 99 ? 4.443 32.292 34.332 1.00 49.53 99 ASP A N 1
ATOM 733 C CA . ASP A 1 99 ? 4.451 33.567 35.051 1.00 49.53 99 ASP A CA 1
ATOM 734 C C . ASP A 1 99 ? 3.834 33.231 36.417 1.00 49.53 99 ASP A C 1
ATOM 736 O O . ASP A 1 99 ? 2.624 33.018 36.509 1.00 49.53 99 ASP A O 1
ATOM 740 N N . ASP A 1 100 ? 4.698 33.075 37.418 1.00 41.31 100 ASP A N 1
ATOM 741 C CA . ASP A 1 100 ? 4.441 33.301 38.847 1.00 41.31 100 ASP A CA 1
ATOM 742 C C . ASP A 1 100 ? 5.772 33.702 39.509 1.00 41.31 100 ASP A C 1
ATOM 744 O O . ASP A 1 1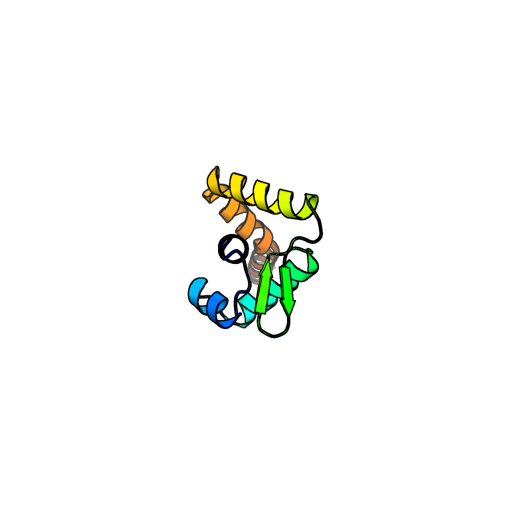00 ? 6.772 32.959 39.345 1.00 41.31 100 ASP A O 1
#

Radius of gyration: 18.49 Å; Cα contacts (8 Å, |Δi|>4): 74; chains: 1; bounding box: 32×51×52 Å

Foldseek 3Di:
DVQVVVVFKDFLVRVCVVVVHDSVVSVVVQVVCVVLQQWDDDDRIIHGDRPDPVSVVVVVVVVVCCVVPVPVVVCVVVVVVCPVVVVVVVVVVVPDDPDD

Organism: NCBI:txid2071607

pLDDT: mean 83.99, std 15.79, range [41.31, 96.69]

Sequence (100 aa):
MTLKRAGGACSHANLIERLRASEHVVGRALESLTAAGLVSNDLDTAVYMPSSRAVGASVDRAEELYQRKPNAVRRAIIGAHSNSLAAFADAFKLRKADDD

Solvent-accessible surface area (backbone atoms only — not comparable to full-atom values): 5785 Å² total; per-residue (Å²): 106,70,52,65,70,62,74,43,81,40,44,52,68,58,48,24,63,77,65,74,42,54,66,68,58,50,50,54,51,50,52,53,34,33,75,68,32,40,30,48,72,52,98,62,36,38,26,61,47,48,77,39,73,69,58,42,49,51,54,53,53,50,49,54,45,39,72,76,36,47,69,62,49,52,50,50,55,53,58,70,60,36,66,60,56,52,53,50,54,50,66,65,60,76,76,74,83,93,84,134